Protein AF-A0A0D2J0K4-F1 (afdb_monomer_lite)

Organism: NCBI:txid145388

Foldseek 3Di:
DDDPPVVVVCVVPVPPDDDVVVVLLVQAVLVVVVCCLCPPNPQLVVCVVVVHDNCVSCVSRDPGHDDDPPDDDDPPDPSNVVVCCVVDPDDDD

InterPro domains:
  IPR001260 Coproporphyrinogen III oxidase, aerobic [PF01218] (3-92)
  IPR001260 Coproporphyrinogen III oxidase, aerobic [PR00073] (25-52)
  IPR001260 Coproporphyrinogen III oxidase, aerobic [PR00073] (53-79)
  IPR001260 Coproporphyrinogen III oxidase, aerobic [PTHR10755] (4-93)
  IPR036406 Oxygen-dependent coproporphyrinogen III oxidase superfamily [G3DSA:3.40.1500.10] (2-93)
  IPR036406 Oxygen-dependent coproporphyrinogen III oxidase superfamily [SSF102886] (4-93)

Radius of gyration: 16.28 Å; chains: 1; bounding box: 39×40×37 Å

Sequence (93 aa):
MQAKAYCPIIVKHVNDSYTEEEKRWQQLRRGRYVEFNLIYDRGTIFGLKTGGRTESILMSMPLTSRWEYDQQPAPGSKEADFIDACRNPRNWV

pLDDT: mean 94.99, std 5.94, range [53.81, 98.38]

Secondary structure (DSSP, 8-state):
---TTHHHHHHHHTT----HHHHHHHHHHHHHHHHHHHHT-HHHHHHHHTT--HHHHGGGS-S-----TT--PPTTSHHHHHHHHHHS-----

Structure (mmCIF, N/CA/C/O backbone):
data_AF-A0A0D2J0K4-F1
#
_entry.id   AF-A0A0D2J0K4-F1
#
loop_
_atom_site.group_PDB
_atom_site.id
_atom_site.type_symbol
_atom_site.label_atom_id
_atom_site.label_alt_id
_atom_site.label_comp_id
_atom_site.label_asym_id
_atom_site.label_entity_id
_atom_site.label_seq_id
_atom_site.pdbx_PDB_ins_code
_atom_site.Cartn_x
_atom_site.Cartn_y
_atom_site.Cartn_z
_atom_site.occupancy
_atom_site.B_iso_or_equiv
_atom_site.auth_seq_id
_atom_site.auth_comp_id
_atom_site.auth_asym_id
_atom_site.auth_atom_id
_atom_site.pdbx_PDB_model_num
ATOM 1 N N . MET A 1 1 ? 0.900 24.180 -7.414 1.00 53.81 1 MET A N 1
ATOM 2 C CA . MET A 1 1 ? -0.376 23.575 -7.856 1.00 53.81 1 MET A CA 1
ATOM 3 C C . MET A 1 1 ? -0.615 22.355 -6.966 1.00 53.81 1 MET A C 1
ATOM 5 O O . MET A 1 1 ? 0.138 21.403 -7.087 1.00 53.81 1 MET A O 1
ATOM 9 N N . GLN A 1 2 ? -1.512 22.415 -5.975 1.00 64.50 2 GLN A N 1
ATOM 10 C CA . GLN A 1 2 ? -1.764 21.264 -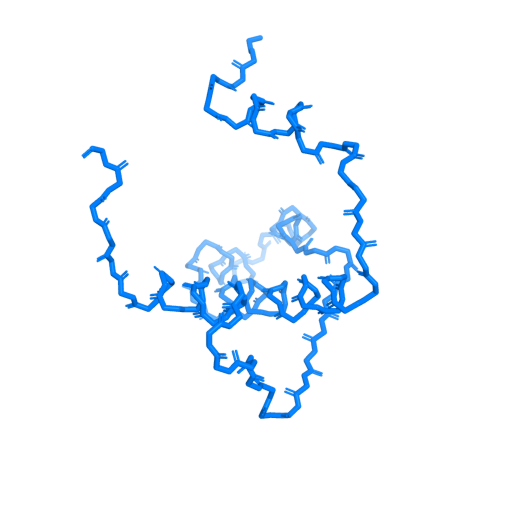5.086 1.00 64.50 2 GLN A CA 1
ATOM 11 C C . GLN A 1 2 ? -2.720 20.273 -5.770 1.00 64.50 2 GLN A C 1
ATOM 13 O O . GLN A 1 2 ? -3.652 20.691 -6.460 1.00 64.50 2 GLN A O 1
ATOM 18 N N . ALA A 1 3 ? -2.485 18.970 -5.603 1.00 81.19 3 ALA A N 1
ATOM 19 C CA . ALA A 1 3 ? -3.333 17.927 -6.175 1.00 81.19 3 ALA A CA 1
ATOM 20 C C . ALA A 1 3 ? -4.708 17.926 -5.484 1.00 81.19 3 ALA A C 1
ATOM 22 O O . ALA A 1 3 ? -4.817 17.586 -4.307 1.00 81.19 3 ALA A O 1
ATOM 23 N N . LYS A 1 4 ? -5.764 18.297 -6.223 1.00 91.75 4 LYS A N 1
ATOM 24 C CA . LYS A 1 4 ? -7.113 18.549 -5.676 1.00 91.75 4 LYS A CA 1
ATOM 25 C C . LYS A 1 4 ? -7.776 17.335 -5.012 1.00 91.75 4 LYS A C 1
ATOM 27 O O . LYS A 1 4 ? -8.612 17.530 -4.145 1.00 91.75 4 LYS A O 1
ATOM 32 N N . ALA A 1 5 ? -7.422 16.111 -5.408 1.00 93.56 5 ALA A N 1
ATOM 33 C CA . ALA A 1 5 ? -8.037 14.894 -4.871 1.00 93.56 5 ALA A CA 1
ATOM 34 C C . ALA A 1 5 ? -7.311 14.351 -3.627 1.00 93.56 5 ALA A C 1
ATOM 36 O O . ALA A 1 5 ? -7.948 14.029 -2.631 1.00 93.56 5 ALA A O 1
ATOM 37 N N . TYR A 1 6 ? -5.977 14.266 -3.664 1.00 94.44 6 TYR A N 1
ATOM 38 C CA . TYR A 1 6 ? -5.206 13.557 -2.636 1.00 94.44 6 TYR A CA 1
ATOM 39 C C . TYR A 1 6 ? -4.741 14.455 -1.481 1.00 94.44 6 TYR A C 1
ATOM 41 O O . TYR A 1 6 ? -4.760 14.030 -0.327 1.00 94.44 6 TYR A O 1
ATOM 49 N N . CYS A 1 7 ? -4.372 15.715 -1.753 1.00 95.62 7 CYS A N 1
ATOM 50 C CA . CYS A 1 7 ? -3.911 16.632 -0.704 1.00 95.62 7 CYS A CA 1
ATOM 51 C C . CYS A 1 7 ? -4.956 16.856 0.407 1.00 95.62 7 CYS A C 1
ATOM 53 O O . CYS A 1 7 ? -4.562 16.808 1.573 1.00 95.62 7 CYS A O 1
ATOM 55 N N . PRO A 1 8 ? -6.265 17.030 0.112 1.00 96.00 8 PRO A N 1
ATOM 56 C CA . PRO A 1 8 ? -7.274 17.165 1.164 1.00 96.00 8 PRO A CA 1
ATOM 57 C C . PRO A 1 8 ? -7.366 15.943 2.086 1.00 96.00 8 PRO A C 1
ATOM 59 O O . PRO A 1 8 ? -7.586 16.105 3.282 1.00 96.00 8 PRO A O 1
ATOM 62 N N . ILE A 1 9 ? -7.155 14.733 1.554 1.00 96.69 9 ILE A N 1
ATOM 63 C CA . ILE A 1 9 ? -7.174 13.490 2.340 1.00 96.69 9 ILE A CA 1
ATOM 64 C C . ILE A 1 9 ? -6.002 13.479 3.326 1.00 96.69 9 ILE A C 1
ATOM 66 O O . ILE A 1 9 ? -6.200 13.198 4.504 1.00 96.69 9 ILE A O 1
ATOM 70 N N . ILE A 1 10 ? -4.797 13.848 2.876 1.00 96.19 10 ILE A N 1
ATOM 71 C CA . ILE A 1 10 ? -3.624 13.927 3.759 1.00 96.19 10 ILE A CA 1
ATOM 72 C C . ILE A 1 10 ? -3.868 14.939 4.876 1.00 96.19 10 ILE A C 1
ATOM 74 O O . ILE A 1 10 ? -3.716 14.601 6.044 1.00 96.19 10 ILE A O 1
ATOM 78 N N . VAL A 1 11 ? -4.269 16.166 4.531 1.00 96.44 11 VAL A N 1
ATOM 79 C CA . VAL A 1 11 ? -4.482 17.236 5.520 1.00 96.44 11 VAL A CA 1
ATOM 80 C C . VAL A 1 11 ? -5.524 16.829 6.561 1.00 96.44 11 VAL A C 1
ATOM 82 O O . VAL A 1 11 ? -5.359 17.136 7.738 1.00 96.44 11 VAL A O 1
ATOM 85 N N . LYS A 1 12 ? -6.566 16.105 6.141 1.00 97.19 12 LYS A N 1
ATOM 86 C CA . LYS A 1 12 ? -7.616 15.614 7.033 1.00 97.19 12 LYS A CA 1
ATOM 87 C C . LYS A 1 12 ? -7.118 14.567 8.034 1.00 97.19 12 LYS A C 1
ATOM 89 O O . LYS A 1 12 ? -7.579 14.589 9.165 1.00 97.19 12 LYS A O 1
ATOM 94 N N . HIS A 1 13 ? -6.213 13.678 7.625 1.00 97.25 13 HIS A N 1
ATOM 95 C CA . HIS A 1 13 ? -5.865 12.470 8.386 1.00 97.25 13 HIS A CA 1
ATOM 96 C C . HIS A 1 13 ? -4.437 12.462 8.961 1.00 97.25 13 HIS A C 1
ATOM 98 O O . HIS A 1 13 ? -4.065 11.531 9.668 1.00 97.25 13 HIS A O 1
ATOM 104 N N . VAL A 1 14 ? -3.613 13.479 8.682 1.00 96.75 14 VAL A N 1
ATOM 105 C CA . VAL A 1 14 ? -2.194 13.513 9.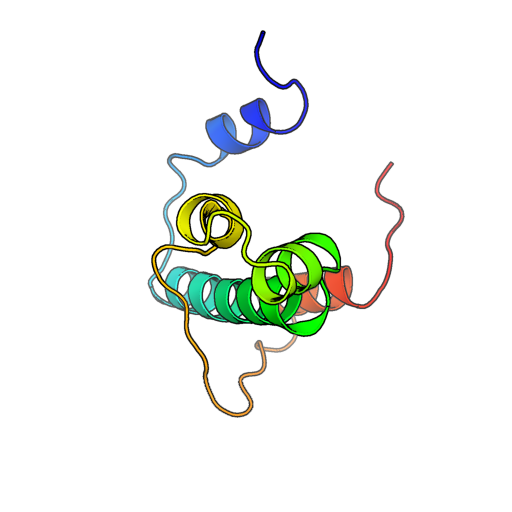095 1.00 96.75 14 VAL A CA 1
ATOM 106 C C . VAL A 1 14 ? -1.987 13.463 10.615 1.00 96.75 14 VAL A C 1
ATOM 108 O O . VAL A 1 14 ? -0.963 12.957 11.063 1.00 96.75 14 VAL A O 1
ATOM 111 N N . ASN A 1 15 ? -2.950 13.961 11.395 1.00 97.81 15 ASN A N 1
ATOM 112 C CA . ASN A 1 15 ? -2.886 14.008 12.860 1.00 97.81 15 ASN A CA 1
ATOM 113 C C . ASN A 1 15 ? -3.742 12.926 13.539 1.00 97.81 15 ASN A C 1
ATOM 115 O O . ASN A 1 15 ? -3.864 12.934 14.765 1.00 97.81 15 ASN A O 1
ATOM 119 N N . ASP A 1 16 ? -4.356 12.023 12.772 1.00 97.75 16 ASP A N 1
ATOM 120 C CA . ASP A 1 16 ? -5.164 10.954 13.346 1.00 97.75 16 ASP A CA 1
ATOM 121 C C . ASP A 1 16 ? -4.267 10.004 14.147 1.00 97.75 16 ASP A C 1
ATOM 123 O O . ASP A 1 16 ? -3.203 9.573 13.695 1.00 97.75 16 ASP A O 1
ATOM 127 N N . SER A 1 17 ? -4.701 9.676 15.363 1.00 98.00 17 SER A N 1
ATOM 128 C CA . SER A 1 17 ? -4.029 8.657 16.168 1.00 98.00 17 SER A CA 1
ATOM 129 C C . SER A 1 17 ? -4.278 7.276 15.572 1.00 98.00 17 SER A C 1
ATOM 131 O O . SER A 1 17 ? -5.365 7.000 15.068 1.00 98.00 17 SER A O 1
ATOM 133 N N . TYR A 1 18 ? -3.279 6.405 15.667 1.00 97.38 18 TYR A N 1
ATOM 134 C CA . TYR A 1 18 ? -3.384 5.012 15.254 1.00 97.38 18 TYR A CA 1
ATOM 135 C C . TYR A 1 18 ? -2.831 4.093 16.340 1.00 97.38 18 TYR A C 1
ATOM 137 O O . TYR A 1 18 ? -1.983 4.476 17.147 1.00 97.38 18 TYR A O 1
ATOM 145 N N . THR A 1 19 ? -3.313 2.863 16.337 1.00 98.0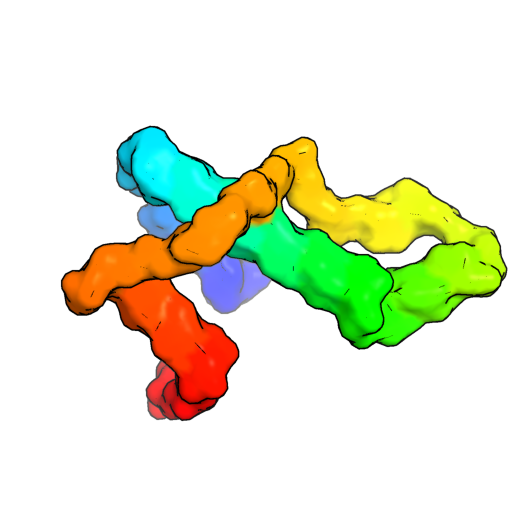0 19 THR A N 1
ATOM 146 C CA . THR A 1 19 ? -2.869 1.783 17.212 1.00 98.00 19 THR A CA 1
ATOM 147 C C . THR A 1 19 ? -1.729 0.988 16.576 1.00 98.00 19 THR A C 1
ATOM 149 O O . THR A 1 19 ? -1.523 0.994 15.358 1.00 98.00 19 THR A O 1
ATOM 152 N N . GLU A 1 20 ? -0.996 0.232 17.392 1.00 97.69 20 GLU A N 1
ATOM 153 C CA . GLU A 1 20 ? 0.036 -0.686 16.893 1.00 97.69 20 GLU A CA 1
ATOM 154 C C . GLU A 1 20 ? -0.541 -1.783 15.981 1.00 97.69 20 GLU A C 1
ATOM 156 O O . GLU A 1 20 ? 0.124 -2.234 15.046 1.00 97.69 20 GLU A O 1
ATOM 161 N N . GLU A 1 21 ? -1.797 -2.182 16.196 1.00 95.75 21 GLU A N 1
ATOM 162 C CA . GLU A 1 21 ? -2.490 -3.144 15.337 1.00 95.75 21 GLU A CA 1
ATOM 163 C C . GLU A 1 21 ? -2.772 -2.558 13.947 1.00 95.75 21 GLU A C 1
ATOM 165 O O . GLU A 1 21 ? -2.438 -3.183 12.938 1.00 95.75 21 GLU A O 1
ATOM 170 N N . GLU A 1 22 ? -3.261 -1.318 13.873 1.00 96.75 22 GLU A N 1
ATOM 171 C CA . GLU A 1 22 ? -3.445 -0.601 12.603 1.00 96.75 22 GLU A CA 1
ATOM 172 C C . GLU A 1 22 ? -2.101 -0.381 11.891 1.00 96.75 22 GLU A C 1
ATOM 174 O O . GLU A 1 22 ? -1.993 -0.518 10.665 1.00 96.75 22 GLU A O 1
ATOM 179 N N . LYS A 1 23 ? -1.030 -0.112 12.652 1.00 97.25 23 LYS A N 1
ATOM 180 C CA . LYS A 1 23 ? 0.323 0.000 12.100 1.00 97.25 23 LYS A CA 1
ATOM 181 C C . LYS A 1 23 ? 0.812 -1.328 11.527 1.00 97.25 23 LYS A C 1
ATOM 183 O O . LYS A 1 23 ? 1.372 -1.347 10.427 1.00 97.25 23 LYS A O 1
ATOM 188 N N . ARG A 1 24 ? 0.586 -2.442 12.225 1.00 96.94 24 ARG A N 1
ATOM 189 C CA . ARG A 1 24 ? 0.892 -3.794 11.732 1.00 96.94 24 ARG A CA 1
ATOM 190 C C . ARG A 1 24 ? 0.086 -4.108 10.474 1.00 96.94 24 ARG A C 1
ATOM 192 O O . ARG A 1 24 ? 0.664 -4.579 9.493 1.00 96.94 24 ARG A O 1
ATOM 199 N N . TRP A 1 25 ? -1.204 -3.780 10.454 1.00 96.88 25 TRP A N 1
ATOM 200 C CA . TRP A 1 25 ? -2.054 -3.948 9.277 1.00 96.88 25 TRP A CA 1
ATOM 201 C C . TRP A 1 25 ? -1.534 -3.160 8.067 1.00 96.88 25 TRP A C 1
ATOM 203 O O . TRP A 1 25 ? -1.398 -3.724 6.977 1.00 96.88 25 TRP A O 1
ATOM 213 N N . GLN A 1 26 ? -1.134 -1.895 8.255 1.00 97.75 26 GLN A N 1
ATOM 214 C CA . GLN A 1 26 ? -0.498 -1.085 7.208 1.00 97.75 26 GLN A CA 1
ATOM 215 C C . GLN A 1 26 ? 0.730 -1.790 6.606 1.00 97.75 26 GLN A C 1
ATOM 217 O O . GLN A 1 26 ? 0.915 -1.781 5.388 1.00 97.75 26 GLN A O 1
ATOM 222 N N . GLN A 1 27 ? 1.570 -2.411 7.437 1.00 98.19 27 GLN A N 1
ATOM 223 C CA . GLN A 1 27 ? 2.774 -3.115 6.982 1.00 98.19 27 GLN A CA 1
ATOM 224 C C . GLN A 1 27 ? 2.446 -4.357 6.145 1.00 98.19 27 GLN A C 1
ATOM 226 O O . GLN A 1 27 ? 3.099 -4.600 5.129 1.00 98.19 27 GLN A O 1
ATOM 231 N N . LEU A 1 28 ? 1.400 -5.095 6.523 1.00 97.56 28 LEU A N 1
ATOM 232 C CA . LEU A 1 28 ? 0.897 -6.232 5.749 1.00 97.56 28 LEU A CA 1
ATOM 233 C C . LEU A 1 28 ? 0.345 -5.785 4.388 1.00 97.56 28 LEU A C 1
ATOM 235 O O . LEU A 1 28 ? 0.603 -6.423 3.366 1.00 97.56 28 LEU A O 1
ATOM 239 N N . ARG A 1 29 ? -0.369 -4.651 4.336 1.00 97.31 29 ARG A N 1
ATOM 240 C CA . ARG A 1 29 ? -0.858 -4.089 3.063 1.00 97.31 29 ARG A CA 1
ATOM 241 C C . ARG A 1 29 ? 0.283 -3.607 2.168 1.00 97.31 29 ARG A C 1
ATOM 243 O O . ARG A 1 29 ? 0.246 -3.830 0.961 1.00 97.31 29 ARG A O 1
ATOM 250 N N . ARG A 1 30 ? 1.332 -3.023 2.752 1.00 98.19 30 ARG A N 1
ATOM 251 C CA . ARG A 1 30 ? 2.563 -2.666 2.030 1.00 98.19 30 ARG A CA 1
ATOM 252 C C . ARG A 1 30 ? 3.266 -3.884 1.430 1.00 98.19 30 ARG A C 1
ATOM 254 O O . ARG A 1 30 ? 3.783 -3.767 0.326 1.00 98.19 30 ARG A O 1
ATOM 261 N N . GLY A 1 31 ? 3.222 -5.047 2.086 1.00 97.88 31 GLY A N 1
ATOM 262 C CA . GLY A 1 31 ? 3.719 -6.304 1.510 1.00 97.88 31 GLY A CA 1
ATOM 263 C C . GLY A 1 31 ? 3.022 -6.663 0.191 1.00 97.88 31 GLY A C 1
ATOM 264 O O . GLY A 1 31 ? 3.682 -6.957 -0.802 1.00 97.88 31 GLY A O 1
ATOM 265 N N . ARG A 1 32 ? 1.691 -6.512 0.123 1.00 97.00 32 ARG A N 1
ATOM 266 C CA . ARG A 1 32 ? 0.930 -6.716 -1.127 1.00 97.00 32 ARG A CA 1
ATOM 267 C C . ARG A 1 32 ? 1.261 -5.688 -2.210 1.00 97.00 32 ARG A C 1
ATOM 269 O O . ARG A 1 32 ? 1.278 -6.032 -3.386 1.00 97.00 32 ARG A O 1
ATOM 276 N N . TYR A 1 33 ? 1.559 -4.445 -1.831 1.00 97.94 33 TYR A N 1
ATOM 277 C CA . TYR A 1 33 ? 2.014 -3.419 -2.776 1.00 97.94 33 TYR A CA 1
ATOM 278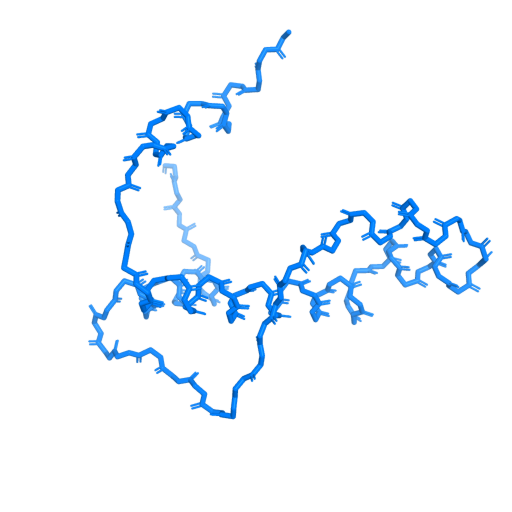 C C . TYR A 1 33 ? 3.378 -3.774 -3.395 1.00 97.94 33 TYR A C 1
ATOM 280 O O . TYR A 1 33 ? 3.573 -3.626 -4.600 1.00 97.94 33 TYR A O 1
ATOM 288 N N . VAL A 1 34 ? 4.300 -4.308 -2.585 1.00 98.38 34 VAL A N 1
ATOM 289 C CA . VAL A 1 34 ? 5.595 -4.825 -3.058 1.00 98.38 34 VAL A CA 1
ATOM 290 C C . VAL A 1 34 ? 5.399 -6.005 -4.011 1.00 98.38 34 VAL A C 1
ATOM 292 O O . VAL A 1 34 ? 5.972 -6.001 -5.098 1.00 98.38 34 VAL A O 1
ATOM 295 N N . GLU A 1 35 ? 4.558 -6.979 -3.650 1.00 97.94 35 GLU A N 1
ATOM 296 C CA . GLU A 1 35 ? 4.218 -8.107 -4.531 1.00 97.94 35 GLU A CA 1
ATOM 297 C C . GLU A 1 35 ? 3.683 -7.624 -5.878 1.00 97.94 35 GLU A C 1
ATOM 299 O O . GLU A 1 35 ? 4.134 -8.094 -6.920 1.00 97.94 35 GLU A O 1
ATOM 304 N N . PHE A 1 36 ? 2.768 -6.651 -5.871 1.00 97.88 36 PHE A N 1
ATOM 305 C CA . PHE A 1 36 ? 2.217 -6.110 -7.105 1.00 97.88 36 PHE A CA 1
ATOM 306 C C . PHE A 1 36 ? 3.295 -5.523 -8.016 1.00 97.88 36 PHE A C 1
ATOM 308 O O . PHE A 1 36 ? 3.385 -5.897 -9.186 1.00 97.88 36 PHE A O 1
ATOM 315 N N . ASN A 1 37 ? 4.140 -4.647 -7.477 1.00 97.88 37 ASN A N 1
ATOM 316 C CA . ASN A 1 37 ? 5.166 -3.979 -8.270 1.00 97.88 37 ASN A CA 1
ATOM 317 C C . ASN A 1 37 ? 6.236 -4.947 -8.792 1.00 97.88 37 ASN A C 1
ATOM 319 O O . ASN A 1 37 ? 6.712 -4.793 -9.912 1.00 97.88 37 ASN A O 1
ATOM 323 N N . LEU A 1 38 ? 6.622 -5.955 -8.009 1.00 97.12 38 LEU A N 1
ATOM 324 C CA . LEU A 1 38 ? 7.675 -6.885 -8.421 1.00 97.12 38 LEU A CA 1
ATOM 325 C C . LEU A 1 38 ? 7.174 -7.997 -9.354 1.00 97.12 38 LEU A C 1
ATOM 327 O O . LEU A 1 38 ? 7.954 -8.500 -10.162 1.00 97.12 38 LEU A O 1
ATOM 331 N N . ILE A 1 39 ? 5.901 -8.394 -9.248 1.00 97.69 39 ILE A N 1
ATOM 332 C CA . ILE A 1 39 ? 5.357 -9.568 -9.954 1.00 97.69 39 ILE A CA 1
ATOM 333 C C . ILE A 1 39 ? 4.477 -9.173 -11.143 1.00 97.69 39 ILE A C 1
ATOM 335 O O . ILE A 1 39 ? 4.488 -9.867 -12.161 1.00 97.69 39 ILE A O 1
ATOM 339 N N . TYR A 1 40 ? 3.723 -8.075 -11.041 1.00 97.25 40 TYR A N 1
ATOM 340 C CA . TYR A 1 40 ? 2.693 -7.726 -12.024 1.00 97.25 40 TYR A CA 1
ATOM 341 C C . TYR A 1 40 ? 2.931 -6.394 -12.739 1.00 97.25 40 TYR A C 1
ATOM 343 O O . TYR A 1 40 ? 2.530 -6.263 -13.899 1.00 97.25 40 TYR A O 1
ATOM 351 N N . ASP A 1 41 ? 3.579 -5.413 -12.101 1.00 97.81 41 ASP A N 1
ATOM 352 C CA . ASP A 1 41 ? 3.829 -4.122 -12.743 1.00 97.81 41 ASP A CA 1
ATOM 353 C C . ASP A 1 41 ? 4.812 -4.259 -13.914 1.00 97.81 41 ASP A C 1
ATOM 355 O O . ASP A 1 41 ? 6.019 -4.469 -13.757 1.00 97.81 41 ASP A O 1
ATOM 359 N N . ARG A 1 42 ? 4.281 -4.104 -15.130 1.00 97.00 42 ARG A N 1
ATOM 360 C CA . ARG A 1 42 ? 5.054 -4.248 -16.367 1.00 97.00 42 ARG A CA 1
ATOM 361 C C . ARG A 1 42 ? 6.195 -3.239 -16.444 1.00 97.00 42 ARG A C 1
ATOM 363 O O . ARG A 1 42 ? 7.240 -3.587 -16.985 1.00 97.00 42 ARG A O 1
ATOM 370 N N . GLY A 1 43 ? 6.005 -2.025 -15.920 1.00 96.00 43 GLY A N 1
ATOM 371 C CA . GLY A 1 43 ? 7.019 -0.970 -15.941 1.00 96.00 43 GLY A CA 1
ATOM 372 C C . GLY A 1 43 ? 8.240 -1.344 -15.108 1.00 96.00 43 GLY A C 1
ATOM 373 O O . GLY A 1 43 ? 9.366 -1.317 -15.607 1.00 96.00 43 GLY A O 1
ATOM 374 N N . THR A 1 44 ? 8.002 -1.775 -13.870 1.00 96.38 44 THR A N 1
ATOM 375 C CA . THR A 1 44 ? 9.039 -2.268 -12.959 1.00 96.38 44 THR A CA 1
ATOM 376 C C . THR A 1 44 ? 9.755 -3.488 -13.534 1.00 96.38 44 THR A C 1
ATOM 378 O O . THR A 1 44 ? 10.982 -3.488 -13.636 1.00 96.38 44 THR A O 1
ATOM 381 N N . ILE A 1 45 ? 9.009 -4.502 -13.987 1.00 96.25 45 ILE A N 1
ATOM 382 C CA . ILE A 1 45 ? 9.590 -5.731 -14.555 1.00 96.25 45 ILE A CA 1
ATOM 383 C C . ILE A 1 45 ? 10.445 -5.420 -15.783 1.00 96.25 45 ILE A C 1
ATOM 385 O O . ILE A 1 45 ? 11.556 -5.938 -15.909 1.00 96.25 45 ILE A O 1
ATOM 389 N N . PHE A 1 46 ? 9.937 -4.590 -16.694 1.00 96.94 46 PHE A N 1
ATOM 390 C CA . PHE A 1 46 ? 10.670 -4.188 -17.887 1.00 96.94 46 PHE A CA 1
ATOM 391 C C . PHE A 1 46 ? 11.946 -3.435 -17.511 1.00 96.94 46 PHE A C 1
ATOM 393 O O . PHE A 1 46 ? 13.027 -3.863 -17.902 1.00 96.94 46 PHE A O 1
ATOM 400 N N . GLY A 1 47 ? 11.842 -2.386 -16.689 1.00 96.00 47 GLY A N 1
ATOM 401 C CA . GLY A 1 47 ? 12.984 -1.560 -16.303 1.00 96.00 47 GLY A CA 1
ATOM 402 C C . GLY A 1 47 ? 14.099 -2.354 -15.622 1.00 96.00 47 GLY A C 1
ATOM 403 O O . GLY A 1 47 ? 15.272 -2.133 -15.920 1.00 96.00 47 GLY A O 1
ATOM 404 N N . LEU A 1 48 ? 13.749 -3.313 -14.757 1.00 95.31 48 LEU A N 1
ATOM 405 C CA . LEU A 1 48 ? 14.728 -4.191 -14.110 1.00 95.31 48 LEU A CA 1
ATOM 406 C C . LEU A 1 48 ? 15.386 -5.156 -15.107 1.00 95.31 48 LEU A C 1
ATOM 408 O O . LEU A 1 48 ? 16.589 -5.391 -15.026 1.00 95.31 48 LEU A O 1
ATOM 412 N N . LYS A 1 49 ? 14.629 -5.694 -16.072 1.00 95.94 49 LYS A N 1
ATOM 413 C CA . LYS A 1 49 ? 15.155 -6.622 -17.088 1.00 95.94 49 LYS A CA 1
ATOM 414 C C . LYS A 1 49 ? 16.008 -5.940 -18.155 1.00 95.94 49 LYS A C 1
ATOM 416 O O . LYS A 1 49 ? 16.898 -6.581 -18.703 1.00 95.94 49 LYS A O 1
ATOM 421 N N . THR A 1 50 ? 15.752 -4.670 -18.463 1.00 96.88 50 THR A N 1
ATOM 422 C CA . THR A 1 50 ? 16.473 -3.927 -19.510 1.00 96.88 50 THR A CA 1
ATOM 423 C C . THR A 1 50 ? 17.642 -3.093 -18.988 1.00 96.88 50 THR A C 1
ATOM 425 O O . THR A 1 50 ? 18.187 -2.289 -19.738 1.00 96.88 50 THR A O 1
ATOM 428 N N . GLY A 1 51 ? 18.027 -3.241 -17.715 1.00 93.94 51 GLY A N 1
ATOM 429 C CA . GLY A 1 51 ? 19.155 -2.506 -17.130 1.00 93.94 51 GLY A CA 1
ATOM 430 C C . GLY A 1 51 ? 18.875 -1.022 -16.868 1.00 93.94 51 GLY A C 1
ATOM 431 O O . GLY A 1 51 ? 19.793 -0.205 -16.898 1.00 93.94 51 GLY A O 1
ATOM 432 N N . GLY A 1 52 ? 17.613 -0.649 -16.631 1.00 95.19 52 GLY A N 1
ATOM 433 C CA . GLY A 1 52 ? 17.261 0.700 -16.191 1.00 95.19 52 GLY A CA 1
ATOM 434 C C . GLY A 1 52 ? 17.857 1.043 -14.818 1.00 95.19 52 GLY A C 1
ATOM 435 O O . GLY A 1 52 ? 18.360 0.182 -14.097 1.00 95.19 52 GLY A O 1
ATOM 436 N N . ARG A 1 53 ? 17.792 2.321 -14.420 1.00 97.06 53 ARG A N 1
ATOM 437 C CA . ARG A 1 53 ? 18.327 2.773 -13.123 1.00 97.06 53 ARG A CA 1
ATOM 438 C C . ARG A 1 53 ? 17.501 2.196 -11.970 1.00 97.06 53 ARG A C 1
ATOM 440 O O . ARG A 1 53 ? 16.456 2.746 -11.621 1.00 97.06 53 ARG A O 1
ATOM 447 N N . THR A 1 54 ? 18.008 1.136 -11.347 1.00 96.12 54 THR A N 1
ATOM 448 C CA . THR A 1 54 ? 17.323 0.376 -10.290 1.00 96.12 54 THR A CA 1
ATOM 449 C C . THR A 1 54 ? 16.764 1.254 -9.174 1.00 96.12 54 THR A C 1
ATOM 451 O O . THR A 1 54 ? 15.598 1.114 -8.829 1.00 96.12 54 THR A O 1
ATOM 454 N N . GLU A 1 55 ? 17.535 2.209 -8.648 1.00 96.12 55 GLU A N 1
ATOM 455 C CA . GLU A 1 55 ? 17.050 3.080 -7.565 1.00 96.12 55 GLU A CA 1
ATOM 456 C C . GLU A 1 55 ? 15.879 3.977 -7.971 1.00 96.12 55 GLU A C 1
ATOM 458 O O . GLU A 1 55 ? 15.020 4.285 -7.151 1.00 96.12 55 GLU A O 1
ATOM 463 N N . SER A 1 56 ? 15.825 4.396 -9.238 1.00 97.25 56 SER A N 1
ATOM 464 C CA . SER A 1 56 ? 14.687 5.164 -9.745 1.00 97.25 56 SER A CA 1
ATOM 465 C C . SER A 1 56 ? 13.451 4.283 -9.897 1.00 97.25 56 SER A C 1
ATOM 467 O O . SER A 1 56 ? 12.351 4.730 -9.592 1.00 97.25 56 SER A O 1
ATOM 469 N N . ILE A 1 57 ? 13.631 3.036 -10.342 1.00 96.12 57 ILE A N 1
ATOM 470 C CA . ILE A 1 57 ? 12.540 2.068 -10.518 1.00 96.12 57 ILE A CA 1
ATOM 471 C C . ILE A 1 57 ? 11.954 1.670 -9.157 1.00 96.12 57 ILE A C 1
ATOM 473 O O . ILE A 1 57 ? 10.740 1.675 -8.974 1.00 96.12 57 ILE A O 1
ATOM 477 N N . LEU A 1 58 ? 12.817 1.375 -8.183 1.00 96.81 58 LEU A N 1
ATOM 478 C CA . LEU A 1 58 ? 12.420 0.911 -6.853 1.00 96.81 58 LEU A CA 1
ATOM 479 C C . LEU A 1 58 ? 12.047 2.041 -5.884 1.00 96.81 58 LEU A C 1
ATOM 481 O O . LEU A 1 58 ? 11.726 1.757 -4.734 1.00 96.81 58 LEU A O 1
ATOM 485 N N . MET A 1 59 ? 12.017 3.304 -6.323 1.00 96.81 59 MET A N 1
ATOM 486 C CA . MET A 1 59 ? 11.530 4.423 -5.499 1.00 96.81 59 MET A CA 1
ATOM 487 C C . MET A 1 59 ? 10.061 4.241 -5.073 1.00 96.81 59 MET A C 1
ATOM 489 O O . MET A 1 59 ? 9.628 4.800 -4.069 1.00 96.81 59 MET A O 1
ATOM 493 N N . SER A 1 60 ? 9.297 3.428 -5.810 1.00 94.75 60 SER A N 1
ATOM 494 C CA . SER A 1 60 ? 7.936 3.032 -5.438 1.00 94.75 60 SER A CA 1
ATOM 495 C C . SER A 1 60 ? 7.885 2.102 -4.218 1.00 94.75 60 SER A C 1
ATOM 497 O O . SER A 1 60 ? 6.820 1.951 -3.620 1.00 94.75 60 SER A O 1
ATOM 499 N N . MET A 1 61 ? 8.996 1.475 -3.817 1.00 97.12 61 MET A N 1
ATOM 500 C CA . MET A 1 61 ? 9.005 0.557 -2.681 1.00 97.12 61 MET A CA 1
ATOM 501 C C . MET A 1 61 ? 8.795 1.298 -1.354 1.00 97.12 61 MET A C 1
ATOM 503 O O . MET A 1 61 ? 9.359 2.371 -1.128 1.00 97.12 61 MET A O 1
ATOM 507 N N . PRO A 1 62 ? 8.018 0.721 -0.424 1.00 97.69 62 PRO A N 1
ATOM 508 C CA . PRO A 1 62 ? 7.890 1.275 0.910 1.00 97.69 62 PRO A CA 1
ATOM 509 C C . PRO A 1 62 ? 9.184 1.074 1.708 1.00 97.69 62 PRO A C 1
ATOM 511 O O . PRO A 1 62 ? 9.862 0.061 1.565 1.00 97.69 62 PRO A O 1
ATOM 514 N N . LEU A 1 63 ? 9.457 1.992 2.641 1.00 97.44 63 LEU A N 1
ATOM 515 C CA . LEU A 1 63 ? 10.593 1.879 3.566 1.00 97.44 63 LEU A CA 1
ATOM 516 C C . LEU A 1 63 ? 10.568 0.576 4.384 1.00 97.44 63 LEU A C 1
ATOM 518 O O . LEU A 1 63 ? 11.603 -0.027 4.639 1.00 97.44 63 LEU A O 1
ATOM 522 N N . THR A 1 64 ? 9.376 0.157 4.812 1.00 98.19 64 THR A N 1
ATOM 523 C CA . THR A 1 64 ? 9.148 -1.088 5.553 1.00 98.19 64 THR A CA 1
ATOM 524 C C . THR A 1 64 ? 7.891 -1.780 5.046 1.00 98.19 64 THR A C 1
ATOM 526 O O . THR A 1 64 ? 6.922 -1.121 4.648 1.00 98.19 64 THR A O 1
ATOM 529 N N . SER A 1 65 ? 7.926 -3.110 5.048 1.00 98.12 65 SER A N 1
ATOM 530 C CA . SER A 1 65 ? 6.804 -3.995 4.732 1.00 98.12 65 SER A CA 1
ATOM 531 C C . SER A 1 65 ? 6.901 -5.274 5.568 1.00 98.12 65 SER A C 1
ATOM 533 O O . SER A 1 65 ? 7.930 -5.542 6.194 1.00 98.12 65 SER A O 1
ATOM 535 N N . ARG A 1 66 ? 5.810 -6.041 5.628 1.00 97.94 66 ARG A N 1
ATOM 536 C CA . ARG A 1 66 ? 5.707 -7.247 6.453 1.00 97.94 66 ARG A CA 1
ATOM 537 C C . ARG A 1 66 ? 4.934 -8.341 5.724 1.00 97.94 66 ARG A C 1
ATOM 539 O O . ARG A 1 66 ? 3.949 -8.052 5.049 1.00 97.94 66 ARG A O 1
ATOM 546 N N . TRP A 1 67 ? 5.342 -9.587 5.955 1.00 98.12 67 TRP A N 1
ATOM 547 C CA . TRP A 1 67 ? 4.633 -10.796 5.547 1.00 98.12 67 TRP A CA 1
ATOM 548 C C . TRP A 1 67 ? 4.395 -11.681 6.761 1.00 98.12 67 TRP A C 1
ATOM 550 O O . TRP A 1 67 ? 5.290 -11.877 7.580 1.00 98.12 67 TRP A O 1
ATOM 560 N N . GLU A 1 68 ? 3.183 -12.208 6.867 1.00 97.00 68 GLU A N 1
ATOM 561 C CA . GLU A 1 68 ? 2.778 -13.148 7.906 1.00 97.00 68 GLU A CA 1
ATOM 562 C C . GLU A 1 68 ? 1.981 -14.278 7.258 1.00 97.00 68 GLU A C 1
ATOM 564 O O . GLU A 1 68 ? 1.269 -14.063 6.27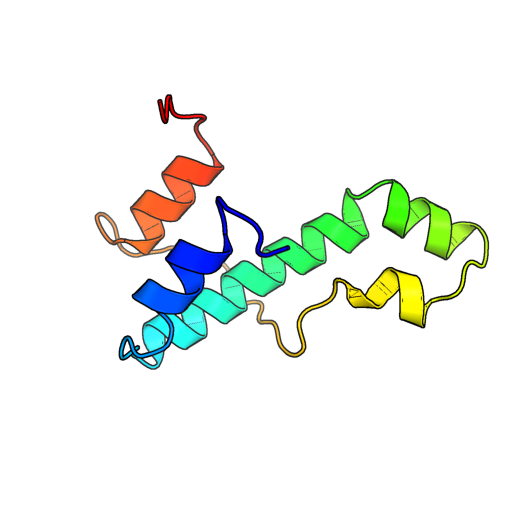1 1.00 97.00 68 GLU A O 1
ATOM 569 N N . TYR A 1 69 ? 2.136 -15.488 7.790 1.00 96.94 69 TYR A N 1
ATOM 570 C CA . TYR A 1 69 ? 1.444 -16.663 7.280 1.00 96.94 69 TYR A CA 1
ATOM 571 C C . TYR A 1 69 ? -0.054 -16.586 7.593 1.00 96.94 69 TYR A C 1
ATOM 573 O O . TYR A 1 69 ? -0.425 -16.313 8.730 1.00 96.94 69 TYR A O 1
ATOM 581 N N . ASP A 1 70 ? -0.878 -16.811 6.565 1.00 92.38 70 ASP A N 1
ATOM 582 C CA . ASP A 1 70 ? -2.347 -16.884 6.610 1.00 92.38 70 ASP A CA 1
ATOM 583 C C . ASP A 1 70 ? -3.041 -15.840 7.505 1.00 92.38 70 ASP A C 1
ATOM 585 O O . ASP A 1 70 ? -3.993 -16.116 8.232 1.00 92.38 70 ASP A O 1
ATOM 589 N N . GLN A 1 71 ? -2.552 -14.599 7.471 1.00 91.44 71 GLN A N 1
ATOM 590 C CA . GLN A 1 71 ? -3.181 -13.527 8.226 1.00 91.44 71 GLN A CA 1
ATOM 591 C C . GLN A 1 71 ? -4.523 -13.147 7.583 1.00 91.44 71 GLN A C 1
ATOM 593 O O . GLN A 1 71 ? -4.567 -12.669 6.445 1.00 91.44 71 GLN A O 1
ATOM 598 N N . GLN A 1 72 ? -5.603 -13.312 8.347 1.00 90.38 72 GLN A N 1
ATOM 599 C CA . GLN A 1 72 ? -6.961 -12.917 7.974 1.00 90.38 72 GLN A CA 1
ATOM 600 C C . GLN A 1 72 ? -7.473 -11.820 8.920 1.00 90.38 72 GLN A C 1
ATOM 602 O O . GLN A 1 72 ? -7.215 -11.889 10.126 1.00 90.38 72 GLN A O 1
ATOM 607 N N . PRO A 1 73 ? -8.159 -10.784 8.407 1.00 93.25 73 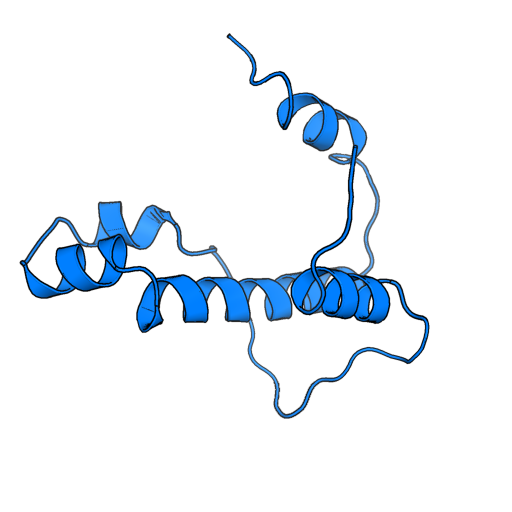PRO A N 1
ATOM 608 C CA . PRO A 1 73 ? -8.788 -9.780 9.256 1.00 93.25 73 PRO A CA 1
ATOM 609 C C . PRO A 1 73 ? -9.977 -10.375 10.020 1.00 93.25 73 PRO A C 1
ATOM 611 O O . PRO A 1 73 ? -10.619 -11.319 9.554 1.00 93.25 73 PRO A O 1
ATOM 614 N N . ALA A 1 74 ? -10.289 -9.805 11.185 1.00 92.62 74 ALA A N 1
ATOM 615 C CA . ALA A 1 74 ? -11.457 -10.215 11.953 1.00 92.62 74 ALA A CA 1
ATOM 616 C C . ALA A 1 74 ? -12.756 -9.928 11.164 1.00 92.62 74 ALA A C 1
ATOM 618 O O . ALA A 1 74 ? -12.870 -8.868 10.539 1.00 92.62 74 ALA A O 1
ATOM 619 N N . PRO A 1 75 ? -13.756 -10.829 11.179 1.00 93.94 75 PRO A N 1
ATOM 620 C CA . PRO A 1 75 ? -15.026 -10.588 10.500 1.00 93.94 75 PRO A CA 1
ATOM 621 C C . PRO A 1 75 ? -15.693 -9.290 10.975 1.00 93.94 75 PRO A C 1
ATOM 623 O O . PRO A 1 75 ? -15.784 -9.035 12.173 1.00 93.94 75 PRO A O 1
ATOM 626 N N . GLY A 1 76 ? -16.161 -8.471 10.030 1.00 94.44 76 GLY A N 1
ATOM 627 C CA . GLY A 1 76 ? -16.808 -7.186 10.323 1.00 94.44 76 GLY A CA 1
ATOM 628 C C . GLY A 1 76 ? -15.859 -6.050 10.726 1.00 94.44 76 GLY A C 1
ATOM 629 O O . GLY A 1 76 ? -16.333 -4.960 11.038 1.00 94.44 76 GLY A O 1
ATOM 630 N N . SER A 1 77 ? -14.540 -6.268 10.714 1.00 96.12 77 SER A N 1
ATOM 631 C CA . SER A 1 77 ? -13.567 -5.207 10.981 1.00 96.12 77 SER A CA 1
ATOM 632 C C . SER A 1 77 ? -13.389 -4.265 9.781 1.00 96.12 77 SER A C 1
ATOM 634 O O . SER A 1 77 ? -13.763 -4.582 8.646 1.00 96.12 77 SER A O 1
ATOM 636 N N . LYS A 1 78 ? -12.767 -3.101 10.012 1.00 95.44 78 LYS A N 1
ATOM 637 C CA . LYS A 1 78 ? -12.424 -2.150 8.937 1.00 95.44 78 LYS A CA 1
ATOM 638 C C . LYS A 1 78 ? -11.468 -2.772 7.917 1.00 95.44 78 LYS A C 1
ATOM 640 O O . LYS A 1 78 ? -11.539 -2.489 6.726 1.00 95.44 78 LYS A O 1
ATOM 645 N N . GLU A 1 79 ? -10.579 -3.639 8.382 1.00 96.62 79 GLU A N 1
ATOM 646 C CA . GLU A 1 79 ? -9.634 -4.391 7.566 1.00 96.62 79 GLU A CA 1
ATOM 647 C C . GLU A 1 79 ? -10.357 -5.383 6.652 1.00 96.62 79 GLU A C 1
ATOM 649 O O . GLU A 1 79 ? -9.984 -5.515 5.488 1.00 96.62 79 GLU A O 1
ATOM 654 N N . ALA A 1 80 ? -11.403 -6.053 7.146 1.00 95.81 80 ALA A N 1
ATOM 655 C CA . ALA A 1 80 ? -12.220 -6.945 6.329 1.00 95.81 80 ALA A CA 1
ATOM 656 C C . ALA A 1 80 ? -12.979 -6.175 5.236 1.00 95.81 80 ALA A C 1
ATOM 658 O O . ALA A 1 80 ? -12.942 -6.589 4.077 1.00 95.81 80 ALA A O 1
ATOM 659 N N . ASP A 1 81 ? -13.586 -5.031 5.573 1.00 95.62 81 ASP A N 1
ATOM 660 C CA . ASP A 1 81 ? -14.247 -4.158 4.589 1.00 95.62 81 ASP A CA 1
ATOM 661 C C . ASP A 1 81 ? -13.262 -3.631 3.531 1.00 95.62 81 ASP A C 1
ATOM 663 O O . ASP A 1 81 ? -13.557 -3.647 2.335 1.00 95.62 81 ASP A O 1
ATOM 667 N N . PHE A 1 82 ? -12.049 -3.248 3.943 1.00 94.88 82 PHE A N 1
ATOM 668 C CA . PHE A 1 82 ? -10.990 -2.854 3.013 1.00 94.88 82 PHE A CA 1
ATOM 669 C C . PHE A 1 82 ? -10.653 -3.975 2.021 1.00 94.88 82 PHE A C 1
ATOM 671 O O . PHE A 1 82 ? -10.529 -3.732 0.820 1.00 94.88 82 PHE A O 1
ATOM 678 N N . ILE A 1 83 ? -10.500 -5.212 2.503 1.00 94.69 83 ILE A N 1
ATOM 679 C CA . ILE A 1 83 ? -10.192 -6.354 1.634 1.00 94.69 83 ILE A CA 1
ATOM 680 C C . ILE A 1 83 ? -11.334 -6.638 0.664 1.00 94.69 83 ILE A C 1
ATOM 682 O O . ILE A 1 83 ? -11.064 -6.932 -0.502 1.00 94.69 83 ILE A O 1
ATOM 686 N N . ASP A 1 84 ? -12.581 -6.532 1.116 1.00 95.00 84 ASP A N 1
ATOM 687 C CA . ASP A 1 84 ? -13.745 -6.658 0.246 1.00 95.00 84 ASP A CA 1
ATOM 688 C C . ASP A 1 84 ? -13.722 -5.603 -0.869 1.00 95.00 84 ASP A C 1
ATOM 690 O O . ASP A 1 84 ? -13.792 -5.960 -2.043 1.00 95.00 84 ASP A O 1
ATOM 694 N N . ALA A 1 85 ? -13.486 -4.332 -0.530 1.00 94.19 85 ALA A N 1
ATOM 695 C CA . ALA A 1 85 ? -13.379 -3.244 -1.503 1.00 94.19 85 ALA A CA 1
ATOM 696 C C . ALA A 1 85 ? -12.252 -3.449 -2.533 1.00 94.19 85 ALA A C 1
ATOM 698 O O . ALA A 1 85 ? -12.367 -3.012 -3.677 1.00 94.19 85 ALA A O 1
ATOM 699 N N . CYS A 1 86 ? -11.151 -4.104 -2.149 1.00 91.69 86 CYS A N 1
ATOM 700 C CA . CYS A 1 86 ? -10.063 -4.437 -3.072 1.00 91.69 86 CYS A CA 1
ATOM 701 C C . CYS A 1 86 ? -10.387 -5.618 -3.996 1.00 91.69 86 CYS A C 1
ATOM 703 O O . CYS A 1 86 ? -9.811 -5.713 -5.079 1.00 91.69 86 CYS A O 1
ATOM 705 N N . ARG A 1 87 ? -11.249 -6.542 -3.563 1.00 92.50 87 ARG A N 1
ATOM 706 C CA . ARG A 1 87 ? -11.633 -7.730 -4.343 1.00 92.50 87 ARG A CA 1
ATOM 707 C C . ARG A 1 87 ? -12.820 -7.451 -5.255 1.00 92.50 87 ARG A C 1
ATOM 709 O O . ARG A 1 87 ? -12.865 -7.968 -6.367 1.00 92.50 87 ARG A O 1
ATOM 716 N N . ASN A 1 88 ? -13.750 -6.632 -4.781 1.00 94.00 88 ASN A N 1
ATOM 717 C CA . ASN A 1 88 ? -15.029 -6.371 -5.411 1.00 94.00 88 ASN A CA 1
ATOM 718 C C . ASN A 1 88 ? -15.103 -4.893 -5.819 1.00 94.00 88 ASN A C 1
ATOM 720 O O . ASN A 1 88 ? -15.149 -4.022 -4.947 1.00 94.00 88 ASN A O 1
ATOM 724 N N . PRO A 1 89 ? -15.116 -4.579 -7.129 1.00 92.00 89 PRO A N 1
ATOM 725 C CA . PRO A 1 89 ? -15.289 -3.211 -7.601 1.00 92.00 89 PRO A CA 1
ATOM 726 C C . PRO A 1 89 ? -16.585 -2.594 -7.061 1.00 92.00 89 PRO A C 1
ATOM 728 O O . PRO A 1 89 ? -17.653 -3.198 -7.148 1.00 92.00 89 PRO A O 1
ATOM 731 N N . ARG A 1 90 ? -16.496 -1.373 -6.527 1.00 92.00 90 ARG A N 1
ATOM 732 C CA . ARG A 1 90 ? -17.639 -0.611 -6.000 1.00 92.00 90 ARG A CA 1
ATOM 733 C C . ARG A 1 90 ? -17.908 0.616 -6.873 1.00 92.00 90 ARG A C 1
ATOM 735 O O . ARG A 1 90 ? -16.991 1.138 -7.509 1.00 92.00 90 ARG A O 1
ATOM 742 N N . ASN A 1 91 ? -19.156 1.085 -6.884 1.00 93.88 91 ASN A N 1
ATOM 743 C CA . ASN A 1 91 ? -19.489 2.392 -7.446 1.00 93.88 91 ASN A CA 1
ATOM 744 C C . ASN A 1 91 ? -19.245 3.479 -6.385 1.00 93.88 91 ASN A C 1
ATOM 746 O O . ASN A 1 91 ? -19.872 3.448 -5.329 1.00 93.88 91 ASN A O 1
ATOM 750 N N . TRP A 1 92 ? -18.321 4.401 -6.658 1.00 90.00 92 TRP A N 1
ATOM 751 C CA . TRP A 1 92 ? -17.815 5.383 -5.687 1.00 90.00 92 TRP A CA 1
ATOM 752 C C . TRP A 1 92 ? -18.315 6.819 -5.912 1.00 90.00 92 TRP A C 1
ATOM 754 O O . TRP A 1 92 ? -17.961 7.696 -5.123 1.00 90.00 92 TRP A O 1
ATOM 764 N N . VAL A 1 93 ? -19.076 7.065 -6.986 1.00 90.56 93 VAL A N 1
ATOM 765 C CA . VAL A 1 93 ? -19.567 8.393 -7.402 1.00 90.56 93 VAL A CA 1
ATOM 766 C C . VAL A 1 93 ? -21.077 8.478 -7.254 1.00 90.56 93 VAL A C 1
ATOM 768 O O . VAL A 1 93 ? -21.756 7.502 -7.652 1.00 90.56 93 VAL A O 1
#